Protein AF-A0A6C0ARL4-F1 (afdb_monomer)

Secondary structure (DSSP, 8-state):
-------------------------HHHHHHHHHHTEEEEETTEEEEB--PBPTTSPBP-SBPPTT-SS-HHHHHHHTT-

Organism: NCBI:txid1070528

Structure (mmCIF, N/CA/C/O backbone):
data_AF-A0A6C0ARL4-F1
#
_entry.id   AF-A0A6C0ARL4-F1
#
loop_
_atom_site.group_PDB
_atom_site.id
_atom_site.type_symbol
_atom_site.label_atom_id
_atom_site.label_alt_id
_atom_sit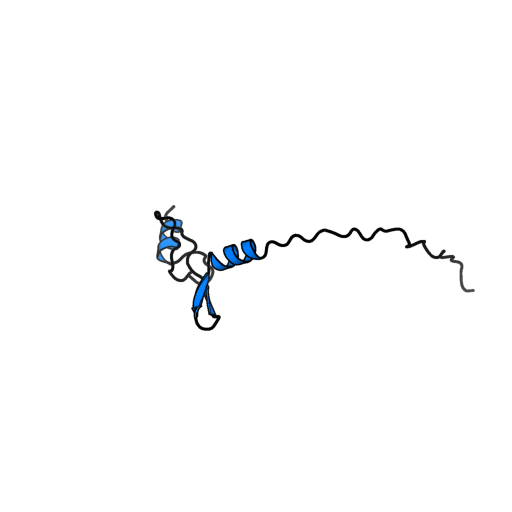e.label_comp_id
_atom_site.label_asym_id
_atom_site.label_entity_id
_atom_si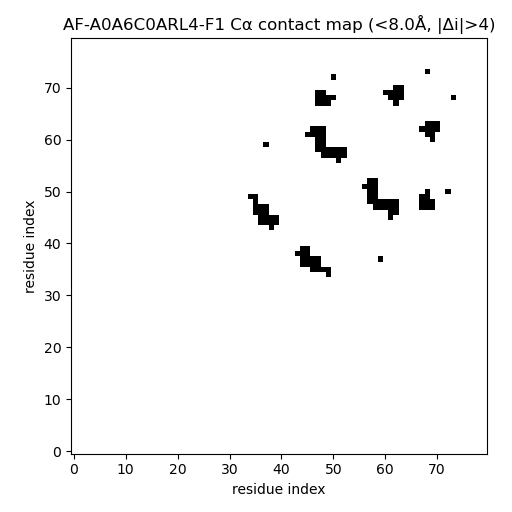te.label_seq_id
_atom_site.pdbx_PDB_ins_code
_atom_site.Cartn_x
_atom_site.Cartn_y
_atom_site.Cartn_z
_atom_site.occupancy
_atom_site.B_iso_or_equiv
_atom_site.auth_seq_id
_atom_site.auth_comp_id
_atom_site.auth_asym_id
_atom_site.auth_atom_id
_atom_site.pdbx_PDB_model_num
ATOM 1 N N . MET A 1 1 ? 42.182 -57.710 -13.208 1.00 57.94 1 MET A N 1
ATOM 2 C CA . MET A 1 1 ? 40.760 -57.388 -13.458 1.00 57.94 1 MET A CA 1
ATOM 3 C C . MET A 1 1 ? 40.488 -55.932 -13.091 1.00 57.94 1 MET A C 1
ATOM 5 O O . MET A 1 1 ? 40.506 -55.605 -11.914 1.00 57.94 1 MET A O 1
ATOM 9 N N . LYS A 1 2 ? 40.261 -55.078 -14.094 1.00 48.84 2 LYS A N 1
ATOM 10 C CA . LYS A 1 2 ? 39.376 -53.901 -14.061 1.00 48.84 2 LYS A CA 1
ATOM 11 C C . LYS A 1 2 ? 38.687 -53.867 -15.429 1.00 48.84 2 LYS A C 1
ATOM 13 O O . LYS A 1 2 ? 39.292 -54.230 -16.434 1.00 48.84 2 LYS A O 1
ATOM 18 N N . THR A 1 3 ? 37.390 -53.619 -15.401 1.00 57.81 3 THR A N 1
ATOM 19 C CA . THR A 1 3 ? 36.377 -54.013 -16.382 1.00 57.81 3 THR A CA 1
ATOM 20 C C . THR A 1 3 ? 36.184 -52.995 -17.504 1.00 57.81 3 THR A C 1
ATOM 22 O O . THR A 1 3 ? 36.531 -51.826 -17.364 1.00 57.81 3 THR A O 1
ATOM 25 N N . ARG A 1 4 ? 35.578 -53.466 -18.603 1.00 59.72 4 ARG A N 1
ATOM 26 C CA . ARG A 1 4 ? 34.931 -52.670 -19.660 1.00 59.72 4 ARG A CA 1
ATOM 27 C C . ARG A 1 4 ? 34.189 -51.452 -19.088 1.00 59.72 4 ARG A C 1
ATOM 29 O O . ARG A 1 4 ? 33.363 -51.638 -18.203 1.00 59.72 4 ARG A O 1
ATOM 36 N N . SER A 1 5 ? 34.368 -50.277 -19.688 1.00 58.28 5 SER A N 1
ATOM 37 C CA . SER A 1 5 ? 33.266 -49.567 -20.356 1.00 58.28 5 SER A CA 1
ATOM 38 C C . SER A 1 5 ? 33.812 -48.382 -21.148 1.00 58.28 5 SER A C 1
ATOM 40 O O . SER A 1 5 ? 34.538 -47.547 -20.618 1.00 58.28 5 SER A O 1
ATOM 42 N N . GLN A 1 6 ? 33.449 -48.318 -22.426 1.00 64.31 6 GLN A N 1
ATOM 43 C CA . GLN A 1 6 ? 33.498 -47.087 -23.202 1.00 64.31 6 GLN A CA 1
ATOM 44 C C . GLN A 1 6 ? 32.549 -46.070 -22.558 1.00 64.31 6 GLN A C 1
ATOM 46 O O . GLN A 1 6 ? 31.434 -46.425 -22.179 1.00 64.31 6 GLN A O 1
ATOM 51 N N . THR A 1 7 ? 32.948 -44.807 -22.531 1.00 61.81 7 THR A N 1
ATOM 52 C CA . THR A 1 7 ? 32.011 -43.701 -22.729 1.00 61.81 7 THR A CA 1
ATOM 53 C C . THR A 1 7 ? 32.616 -42.834 -23.812 1.00 61.81 7 THR A C 1
ATOM 55 O O . THR A 1 7 ? 33.669 -42.229 -23.615 1.00 61.81 7 THR A O 1
ATOM 58 N N . GLN A 1 8 ? 31.984 -42.852 -24.984 1.00 63.81 8 GLN A N 1
ATOM 59 C CA . GLN A 1 8 ? 32.226 -41.857 -26.020 1.00 63.81 8 GLN A CA 1
ATOM 60 C C . GLN A 1 8 ? 32.081 -40.463 -25.385 1.00 63.81 8 GLN A C 1
ATOM 62 O O . GLN A 1 8 ? 31.211 -40.305 -24.520 1.00 63.81 8 GLN A O 1
ATOM 67 N N . PRO A 1 9 ? 32.892 -39.458 -25.760 1.00 53.03 9 PRO A N 1
ATOM 68 C CA . PRO A 1 9 ? 32.557 -38.084 -25.430 1.00 53.03 9 PRO A CA 1
ATOM 69 C C . PRO A 1 9 ? 31.221 -37.800 -26.116 1.00 53.03 9 PRO A C 1
ATOM 71 O O . PRO A 1 9 ? 31.155 -37.689 -27.337 1.00 53.03 9 PRO A O 1
ATOM 74 N N . LEU A 1 10 ? 30.144 -37.810 -25.329 1.00 57.84 10 LEU A N 1
ATOM 75 C CA . LEU A 1 10 ? 28.818 -37.444 -25.791 1.00 57.84 10 LEU A CA 1
ATOM 76 C C . LEU A 1 10 ? 28.966 -36.059 -26.421 1.00 57.84 10 LEU A C 1
ATOM 78 O O . LEU A 1 10 ? 29.411 -35.131 -25.742 1.00 57.84 10 LEU A O 1
ATOM 82 N N . GLU A 1 11 ? 28.647 -35.944 -27.706 1.00 57.03 11 GLU A N 1
ATOM 83 C CA . GLU A 1 11 ? 28.490 -34.674 -28.400 1.00 57.03 11 GLU A CA 1
ATOM 84 C C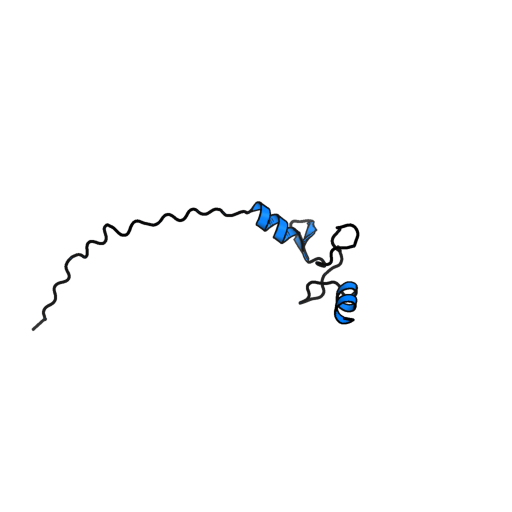 . GLU A 1 11 ? 27.447 -33.834 -27.654 1.00 57.03 11 GLU A C 1
ATOM 86 O O . GLU A 1 11 ? 26.252 -33.866 -27.931 1.00 57.03 11 GLU A O 1
ATOM 91 N N . LEU A 1 12 ? 27.896 -33.080 -26.655 1.00 57.19 12 LEU A N 1
ATOM 92 C CA . LEU A 1 12 ? 27.087 -32.128 -25.905 1.00 57.19 12 LEU A CA 1
ATOM 93 C C . LEU A 1 12 ? 27.151 -30.753 -26.587 1.00 57.19 12 LEU A C 1
ATOM 95 O O . LEU A 1 12 ? 27.244 -29.717 -25.938 1.00 57.19 12 LEU A O 1
ATOM 99 N N . THR A 1 13 ? 27.156 -30.749 -27.920 1.00 55.78 13 THR A N 1
ATOM 100 C CA . THR A 1 13 ? 27.410 -29.577 -28.772 1.00 55.78 13 THR A CA 1
ATOM 101 C C . THR A 1 13 ? 26.239 -29.265 -29.702 1.00 55.78 13 THR A C 1
ATOM 103 O O . THR A 1 13 ? 26.443 -28.764 -30.801 1.00 55.78 13 THR A O 1
ATOM 106 N N . ALA A 1 14 ? 24.997 -29.522 -29.274 1.00 58.41 14 ALA A N 1
ATOM 107 C CA . ALA A 1 14 ? 23.816 -29.023 -29.991 1.00 58.41 14 ALA A CA 1
ATOM 108 C C . ALA A 1 14 ? 22.531 -28.877 -29.151 1.00 58.41 14 ALA A C 1
ATOM 110 O O . ALA A 1 14 ? 21.449 -28.743 -29.717 1.00 58.41 14 ALA A O 1
ATOM 111 N N . LEU A 1 15 ? 22.597 -28.848 -27.814 1.00 59.81 15 LEU A N 1
ATOM 112 C CA . LEU A 1 15 ? 21.477 -28.306 -27.036 1.00 59.81 15 LEU A CA 1
ATOM 113 C C . LEU A 1 15 ? 21.597 -26.785 -27.083 1.00 59.81 15 LEU A C 1
ATOM 115 O O . LEU A 1 15 ? 22.236 -26.165 -26.237 1.00 59.81 15 LEU A O 1
ATOM 119 N N . SER A 1 16 ? 21.035 -26.207 -28.145 1.00 65.12 16 SER A N 1
ATOM 120 C CA . SER A 1 16 ? 20.804 -24.775 -28.283 1.00 65.12 16 SER A CA 1
ATOM 121 C C . SER A 1 16 ? 20.333 -24.214 -26.943 1.00 65.12 16 SER A C 1
ATOM 123 O O . SER A 1 16 ? 19.271 -24.604 -26.453 1.00 65.12 16 SER A O 1
ATOM 125 N N . PHE A 1 17 ? 21.119 -23.322 -26.338 1.00 66.19 17 PHE A N 1
ATOM 126 C CA . PHE A 1 17 ? 20.657 -22.525 -25.210 1.00 66.19 17 PHE A CA 1
ATOM 127 C C . PHE A 1 17 ? 19.436 -21.744 -25.699 1.00 66.19 17 PHE A C 1
ATOM 129 O O . PHE A 1 17 ? 19.570 -20.769 -26.439 1.00 66.19 17 PHE A O 1
ATOM 136 N N . VAL A 1 18 ? 18.238 -22.216 -25.351 1.00 73.81 18 VAL A N 1
ATOM 137 C CA . VAL A 1 18 ? 16.995 -21.505 -25.637 1.00 73.81 18 VAL A CA 1
ATOM 138 C C . VAL A 1 18 ? 17.052 -20.232 -24.807 1.00 73.81 18 VAL A C 1
ATOM 140 O O . VAL A 1 18 ? 16.874 -20.252 -23.589 1.00 73.81 18 VAL A O 1
ATOM 143 N N . LYS A 1 19 ? 17.408 -19.122 -25.453 1.00 74.62 19 LYS A N 1
ATOM 144 C CA . LYS A 1 19 ? 17.423 -17.808 -24.825 1.00 74.62 19 LYS A CA 1
ATOM 145 C C . LYS A 1 19 ? 15.970 -17.379 -24.670 1.00 74.62 19 LYS A C 1
ATOM 147 O O . LYS A 1 19 ? 15.359 -16.926 -25.631 1.00 74.62 19 LYS A O 1
ATOM 152 N N . TYR A 1 20 ? 15.412 -17.579 -23.481 1.00 79.50 20 TYR A N 1
ATOM 153 C CA . TYR A 1 20 ? 14.101 -17.038 -23.151 1.00 79.50 20 TYR A CA 1
ATOM 154 C C . TYR A 1 20 ? 14.195 -15.514 -23.127 1.00 79.50 20 TYR A C 1
ATOM 156 O O . TYR A 1 20 ? 15.089 -14.944 -22.496 1.00 79.50 20 TYR A O 1
ATOM 164 N N . GLU A 1 21 ? 13.293 -14.864 -23.850 1.00 82.25 21 GLU A N 1
ATOM 165 C CA . GLU A 1 21 ? 13.097 -13.428 -23.736 1.00 82.25 21 GLU A CA 1
ATOM 166 C C . GLU A 1 21 ? 12.485 -13.138 -22.363 1.00 82.25 21 GLU A C 1
ATOM 168 O O . GLU A 1 21 ? 11.497 -13.754 -21.964 1.00 82.25 21 GLU A O 1
ATOM 173 N N . VAL A 1 22 ? 13.136 -12.259 -21.603 1.00 80.69 22 VAL A N 1
ATOM 174 C CA . VAL A 1 22 ? 12.711 -11.886 -20.254 1.00 80.69 22 VAL A CA 1
ATOM 175 C C . VAL A 1 22 ? 12.066 -10.510 -20.342 1.00 80.69 22 VAL A C 1
ATOM 177 O O . VAL A 1 22 ? 12.756 -9.496 -20.270 1.00 80.69 22 VAL A O 1
ATOM 180 N N . ASP A 1 23 ? 10.747 -10.497 -20.520 1.00 87.31 23 ASP A N 1
ATOM 181 C CA . ASP A 1 23 ? 9.923 -9.288 -20.475 1.00 87.31 23 ASP A CA 1
ATOM 182 C C . ASP A 1 23 ? 9.334 -9.133 -19.063 1.00 87.31 23 ASP A C 1
ATOM 184 O O . ASP A 1 23 ? 8.364 -9.799 -18.693 1.00 87.31 23 ASP A O 1
ATOM 188 N N . ILE A 1 24 ? 9.997 -8.332 -18.220 1.00 88.62 24 ILE A N 1
ATOM 189 C CA . ILE A 1 24 ? 9.554 -8.058 -16.845 1.00 88.62 24 ILE A CA 1
ATOM 190 C C . ILE A 1 24 ? 8.995 -6.638 -16.780 1.00 88.62 24 ILE A C 1
ATOM 192 O O . ILE A 1 24 ? 9.744 -5.661 -16.810 1.00 88.62 24 ILE A O 1
ATOM 196 N N . ASP A 1 25 ? 7.680 -6.534 -16.589 1.00 92.12 25 ASP A N 1
ATOM 197 C CA . ASP A 1 25 ? 6.998 -5.267 -16.325 1.00 92.12 25 ASP A CA 1
ATOM 198 C C . ASP A 1 25 ? 7.203 -4.816 -14.866 1.00 92.12 25 ASP A C 1
ATOM 200 O O . ASP A 1 25 ? 6.421 -5.120 -13.955 1.00 92.12 25 ASP A O 1
ATOM 204 N N . PHE A 1 26 ? 8.285 -4.072 -14.631 1.00 91.88 26 PHE A N 1
ATOM 205 C CA . PHE A 1 26 ? 8.570 -3.474 -13.326 1.00 91.88 26 PHE A CA 1
ATOM 206 C C . PHE A 1 26 ? 7.586 -2.357 -12.957 1.00 91.88 26 PHE A C 1
ATOM 208 O O . PHE A 1 26 ? 7.297 -2.173 -11.773 1.00 91.88 26 PHE A O 1
ATOM 215 N N . ASP A 1 27 ? 7.047 -1.633 -13.937 1.00 93.12 27 ASP A N 1
ATOM 216 C CA . ASP A 1 27 ? 6.142 -0.508 -13.695 1.00 93.12 27 ASP A CA 1
ATOM 217 C C . ASP A 1 27 ? 4.773 -0.994 -13.217 1.00 93.12 27 ASP A C 1
ATOM 219 O O . ASP A 1 27 ? 4.204 -0.453 -12.261 1.00 93.12 27 ASP A O 1
ATOM 223 N N . GLY A 1 28 ? 4.248 -2.047 -13.844 1.00 91.38 28 GLY A N 1
ATOM 224 C CA . GLY A 1 28 ? 3.041 -2.738 -13.410 1.00 91.38 28 GLY A CA 1
ATOM 225 C C . GLY A 1 28 ? 3.216 -3.355 -12.028 1.00 91.38 28 GLY A C 1
ATOM 226 O O . GLY A 1 28 ? 2.371 -3.150 -11.149 1.00 91.38 28 GLY A O 1
ATOM 227 N N . ALA A 1 29 ? 4.348 -4.024 -11.790 1.00 91.94 29 ALA A N 1
ATOM 228 C CA . ALA A 1 29 ? 4.674 -4.578 -10.480 1.00 91.94 29 ALA A CA 1
ATOM 229 C C . ALA A 1 29 ? 4.742 -3.488 -9.397 1.00 91.94 29 ALA A C 1
ATOM 231 O O . ALA A 1 29 ? 4.186 -3.659 -8.307 1.00 91.94 29 ALA A O 1
ATOM 232 N N . LEU A 1 30 ? 5.355 -2.339 -9.698 1.00 90.00 30 LEU A N 1
ATOM 233 C CA . LEU A 1 30 ? 5.444 -1.209 -8.778 1.00 90.00 30 LEU A CA 1
ATOM 234 C C . LEU A 1 30 ? 4.062 -0.625 -8.471 1.00 90.00 30 LEU A C 1
ATOM 236 O O . LEU A 1 30 ? 3.737 -0.412 -7.303 1.00 90.00 30 LEU A O 1
ATOM 240 N N . LYS A 1 31 ? 3.222 -0.409 -9.489 1.00 89.06 31 LYS A N 1
ATOM 241 C CA . LYS A 1 31 ? 1.843 0.077 -9.308 1.00 89.06 31 LYS A CA 1
ATOM 242 C C . LYS A 1 31 ? 1.017 -0.885 -8.460 1.00 89.06 31 LYS A C 1
ATOM 244 O O . LYS A 1 31 ? 0.332 -0.448 -7.536 1.00 89.06 31 LYS A O 1
ATOM 249 N N . ALA A 1 32 ? 1.117 -2.187 -8.723 1.00 87.56 32 ALA A N 1
ATOM 250 C CA . ALA A 1 32 ? 0.432 -3.214 -7.944 1.00 87.56 32 ALA A CA 1
ATOM 251 C C . ALA A 1 32 ? 0.915 -3.241 -6.484 1.00 87.56 32 ALA A C 1
ATOM 253 O O . ALA A 1 32 ? 0.106 -3.324 -5.561 1.00 87.56 32 ALA A O 1
ATOM 254 N N . TRP A 1 33 ? 2.223 -3.093 -6.259 1.00 88.62 33 TRP A N 1
ATOM 255 C CA . TRP A 1 33 ? 2.816 -3.020 -4.923 1.00 88.62 33 TRP A CA 1
ATOM 256 C C . TRP A 1 33 ? 2.416 -1.751 -4.158 1.00 88.62 33 TRP A C 1
ATOM 258 O O . TRP A 1 33 ? 2.210 -1.793 -2.944 1.00 88.62 33 TRP A O 1
ATOM 268 N N . GLN A 1 34 ? 2.274 -0.621 -4.853 1.00 87.44 34 GLN A N 1
ATOM 269 C CA . GLN A 1 34 ? 1.796 0.635 -4.273 1.00 87.44 34 GLN A CA 1
ATOM 270 C C . GLN A 1 34 ? 0.278 0.641 -4.044 1.00 87.44 34 GLN A C 1
ATOM 272 O O . GLN A 1 34 ? -0.199 1.383 -3.190 1.00 87.44 34 GLN A O 1
ATOM 277 N N . ALA A 1 35 ? -0.498 -0.197 -4.737 1.00 85.44 35 ALA A N 1
ATOM 278 C CA . ALA A 1 35 ? -1.959 -0.184 -4.647 1.00 85.44 35 ALA A CA 1
ATOM 279 C C . ALA A 1 35 ? -2.494 -0.433 -3.222 1.00 85.44 35 ALA A C 1
ATOM 281 O O . ALA A 1 35 ? -3.518 0.139 -2.840 1.00 85.44 35 ALA A O 1
ATOM 282 N N . ASN A 1 36 ? -1.796 -1.250 -2.423 1.00 85.56 36 ASN A N 1
ATOM 283 C CA . ASN A 1 36 ? -2.143 -1.557 -1.031 1.00 85.56 36 ASN A CA 1
ATOM 284 C C . ASN A 1 36 ? -1.150 -0.976 -0.008 1.00 85.56 36 ASN A C 1
ATOM 286 O O . ASN A 1 36 ? -1.194 -1.342 1.171 1.00 85.56 36 ASN A O 1
ATOM 290 N N . LYS A 1 37 ? -0.265 -0.063 -0.431 1.00 88.75 37 LYS A N 1
ATOM 291 C CA . LYS A 1 37 ? 0.731 0.578 0.433 1.00 88.75 37 LYS A CA 1
ATOM 292 C C . LYS A 1 37 ? 0.673 2.088 0.323 1.00 88.75 37 LYS A C 1
ATOM 294 O O . LYS A 1 37 ? 0.486 2.663 -0.738 1.00 88.75 37 LYS A O 1
ATOM 299 N N . LYS A 1 38 ? 0.906 2.757 1.445 1.00 89.75 38 LYS A N 1
ATOM 300 C CA . LYS A 1 38 ? 1.067 4.208 1.488 1.00 89.75 38 LYS A CA 1
ATOM 301 C C . LYS A 1 38 ? 2.430 4.558 2.061 1.00 89.75 38 LYS A C 1
ATOM 303 O O . LYS A 1 38 ? 2.790 4.053 3.124 1.00 89.75 38 LYS A O 1
ATOM 308 N N . SER A 1 39 ? 3.147 5.448 1.378 1.00 90.31 39 SER A N 1
ATOM 309 C CA . SER A 1 39 ? 4.374 6.045 1.907 1.00 90.31 39 SER A CA 1
ATOM 310 C C . SER A 1 39 ? 4.056 6.875 3.153 1.00 90.31 39 SER A C 1
ATOM 312 O O . SER A 1 39 ? 3.100 7.656 3.168 1.00 90.31 39 SER A O 1
ATOM 314 N N . ILE A 1 40 ? 4.838 6.675 4.209 1.00 89.25 40 ILE A N 1
ATOM 315 C CA . ILE A 1 40 ? 4.768 7.446 5.458 1.00 89.25 40 ILE A CA 1
ATOM 316 C C . ILE A 1 40 ? 5.953 8.412 5.611 1.00 89.25 40 ILE A C 1
ATOM 318 O O . ILE A 1 40 ? 6.083 9.044 6.653 1.00 89.25 40 ILE A O 1
ATOM 322 N N . GLY A 1 41 ? 6.773 8.566 4.565 1.00 89.31 41 GLY A N 1
ATOM 323 C CA . GLY A 1 41 ? 8.027 9.324 4.602 1.00 89.31 41 GLY A CA 1
ATOM 324 C C . GLY A 1 41 ? 9.228 8.448 4.977 1.00 89.31 41 GLY A C 1
ATOM 325 O O . GLY A 1 41 ? 9.057 7.301 5.386 1.00 89.31 41 GLY A O 1
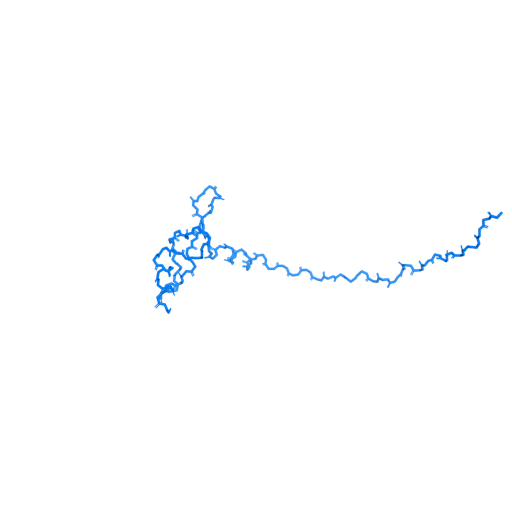ATOM 326 N N . GLN A 1 42 ? 10.447 8.971 4.786 1.00 90.31 42 GLN A N 1
ATOM 327 C CA . GLN A 1 42 ? 11.713 8.287 5.121 1.00 90.31 42 GLN A CA 1
ATOM 328 C C . GLN A 1 42 ? 11.816 6.859 4.549 1.00 90.31 42 GLN A C 1
ATOM 330 O O . GLN A 1 42 ? 12.169 5.915 5.254 1.00 90.31 42 GLN A O 1
ATOM 335 N N . SER A 1 43 ? 11.426 6.680 3.282 1.00 85.19 43 SER A N 1
ATOM 336 C CA . SER A 1 43 ? 11.430 5.375 2.594 1.00 85.19 43 SER A CA 1
ATOM 337 C C . SER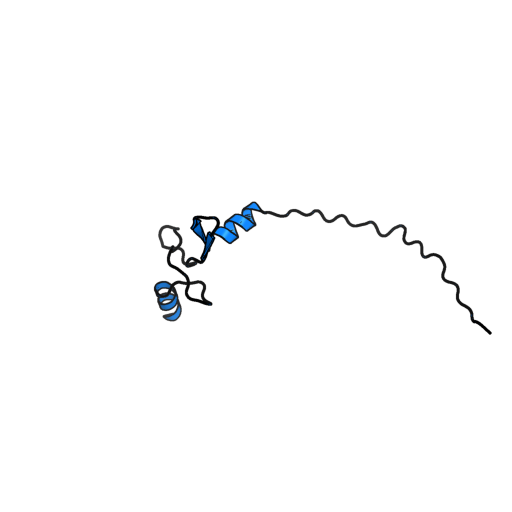 A 1 43 ? 10.599 4.277 3.275 1.00 85.19 43 SER A C 1
ATOM 339 O O . SER A 1 43 ? 10.743 3.098 2.961 1.00 85.19 43 SER A O 1
ATOM 341 N N . SER A 1 44 ? 9.705 4.653 4.188 1.00 91.25 44 SER A N 1
ATOM 342 C CA . SER A 1 44 ? 8.871 3.725 4.939 1.00 91.25 44 SER A CA 1
ATOM 343 C C . SER A 1 44 ? 7.464 3.656 4.350 1.00 91.25 44 SER A C 1
ATOM 345 O O . SER A 1 44 ? 6.905 4.651 3.880 1.00 91.25 44 SER A O 1
ATOM 347 N N . TYR A 1 45 ? 6.869 2.464 4.399 1.00 91.62 45 TYR A N 1
ATOM 348 C CA . TYR A 1 45 ? 5.548 2.183 3.841 1.00 91.62 45 TYR A CA 1
ATOM 349 C C . TYR A 1 45 ? 4.674 1.472 4.867 1.00 91.62 45 TYR A C 1
ATOM 351 O O . TYR A 1 45 ? 5.147 0.644 5.642 1.00 91.62 45 TYR A O 1
ATOM 359 N N . LYS A 1 46 ? 3.373 1.759 4.838 1.00 90.06 46 LYS A N 1
ATOM 360 C CA . LYS A 1 46 ? 2.365 1.030 5.615 1.00 90.06 46 LYS A CA 1
ATOM 361 C C . LYS A 1 46 ? 1.328 0.403 4.701 1.00 90.06 46 LYS A C 1
ATOM 363 O O . LYS A 1 46 ? 0.952 1.006 3.697 1.00 90.06 46 LYS A O 1
ATOM 368 N N . TYR A 1 47 ? 0.826 -0.761 5.091 1.00 90.75 47 TYR A N 1
ATOM 369 C CA . TYR A 1 47 ? -0.318 -1.375 4.429 1.00 90.75 47 TYR A CA 1
ATOM 370 C C . TYR A 1 47 ? -1.596 -0.572 4.683 1.00 90.75 47 TYR A C 1
ATOM 372 O O . TYR A 1 47 ? -1.847 -0.108 5.804 1.00 90.75 47 TYR A O 1
ATOM 380 N N . VAL A 1 48 ? -2.395 -0.420 3.631 1.00 92.00 48 VAL A N 1
ATOM 381 C CA . VAL A 1 48 ? -3.688 0.263 3.647 1.00 92.00 48 VAL A CA 1
ATOM 382 C C . VAL A 1 48 ? -4.785 -0.642 3.106 1.00 92.00 48 VAL A C 1
ATOM 384 O O . VAL A 1 48 ? -4.537 -1.570 2.340 1.00 92.00 48 VAL A O 1
ATO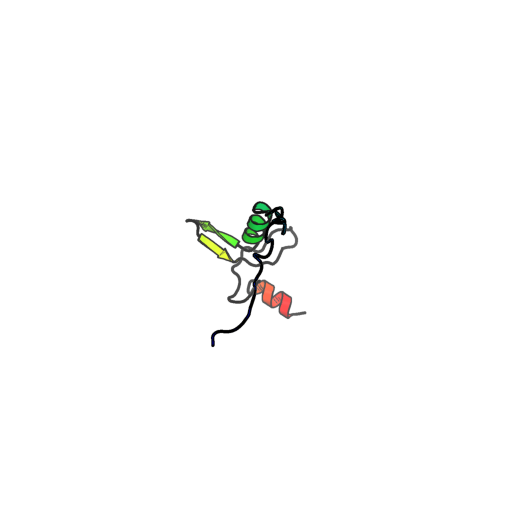M 387 N N . CYS A 1 49 ? -6.004 -0.361 3.545 1.00 92.06 49 CYS A N 1
ATOM 388 C CA . CYS A 1 49 ? -7.193 -1.130 3.228 1.00 92.06 49 CYS A CA 1
ATOM 389 C C . CYS A 1 49 ? -7.442 -1.213 1.717 1.00 92.06 49 CYS A C 1
ATOM 391 O O . CYS A 1 49 ? -7.514 -0.200 1.026 1.00 92.06 49 CYS A O 1
ATOM 393 N N . GLN A 1 50 ? -7.674 -2.429 1.220 1.00 89.56 50 GLN A N 1
ATOM 394 C CA . GLN A 1 50 ? -7.882 -2.693 -0.206 1.00 89.56 50 GLN A CA 1
ATOM 395 C C . GLN A 1 50 ? -9.283 -2.292 -0.709 1.00 89.56 50 GLN A C 1
ATOM 397 O O . GLN A 1 50 ? -9.605 -2.440 -1.886 1.00 89.56 50 GLN A O 1
ATOM 402 N N . LYS A 1 51 ? -10.162 -1.788 0.167 1.00 89.81 51 LYS A N 1
ATOM 403 C CA . LYS A 1 51 ? -11.508 -1.378 -0.242 1.00 89.81 51 LYS A CA 1
ATOM 404 C C . LYS A 1 51 ? -11.447 -0.114 -1.102 1.00 89.81 51 LYS A C 1
ATOM 406 O O . LYS A 1 51 ? -11.074 0.955 -0.617 1.00 89.81 51 LYS A O 1
ATOM 411 N N . VAL A 1 52 ? -11.915 -0.242 -2.340 1.00 88.12 52 VAL A N 1
ATOM 412 C CA . VAL A 1 52 ? -12.213 0.881 -3.236 1.00 88.12 52 VAL A CA 1
ATOM 413 C C . VAL A 1 52 ? -13.579 1.457 -2.859 1.00 88.12 52 VAL A C 1
ATOM 415 O O . VAL A 1 52 ? -14.566 0.722 -2.741 1.00 88.12 52 VAL A O 1
ATOM 418 N N . GLY A 1 53 ? -13.623 2.761 -2.599 1.00 82.56 53 GLY A N 1
ATOM 419 C CA . GLY A 1 53 ? -14.857 3.495 -2.344 1.00 82.56 53 GLY A CA 1
ATOM 420 C C . GLY A 1 53 ? -15.621 3.808 -3.632 1.00 82.56 53 GLY A C 1
ATOM 421 O O . GLY A 1 53 ? -15.101 3.681 -4.736 1.00 82.56 53 GLY A O 1
ATOM 422 N N . ASN A 1 54 ? -16.850 4.304 -3.494 1.00 81.81 54 ASN A N 1
ATOM 423 C CA . ASN A 1 54 ? -17.739 4.589 -4.632 1.00 81.81 54 ASN A CA 1
ATOM 424 C C . ASN A 1 54 ? -17.200 5.666 -5.595 1.00 81.81 54 ASN A C 1
ATOM 426 O O . ASN A 1 54 ? -17.677 5.783 -6.715 1.00 81.81 54 ASN A O 1
ATOM 430 N N . ARG A 1 55 ? -16.216 6.462 -5.157 1.00 80.25 55 ARG A N 1
ATOM 431 C CA . ARG A 1 55 ? -15.555 7.506 -5.960 1.00 80.25 55 ARG A CA 1
ATOM 432 C C . ARG A 1 55 ? -14.271 7.014 -6.645 1.00 80.25 55 ARG A C 1
ATOM 434 O O . ARG A 1 55 ? -13.488 7.830 -7.110 1.00 80.25 55 ARG A O 1
ATOM 441 N N . GLY A 1 56 ? -14.015 5.703 -6.635 1.00 81.88 56 GLY A N 1
ATOM 442 C CA . GLY A 1 56 ? -12.802 5.102 -7.198 1.00 81.88 56 GLY A CA 1
ATOM 443 C C . GLY A 1 56 ? -11.542 5.291 -6.347 1.00 81.88 56 GLY A C 1
ATOM 444 O O . GLY A 1 56 ? -10.460 4.889 -6.759 1.00 81.88 56 GLY A O 1
ATOM 445 N N . THR A 1 57 ? -11.654 5.887 -5.157 1.00 82.44 57 THR A N 1
ATOM 446 C CA . THR A 1 57 ? -10.518 6.107 -4.256 1.00 82.44 57 THR A CA 1
ATOM 447 C C . THR A 1 57 ? -10.369 4.972 -3.247 1.00 82.44 57 THR A C 1
ATOM 449 O O . THR A 1 57 ? -11.351 4.484 -2.680 1.00 82.44 57 THR A O 1
ATOM 452 N N . ASN A 1 58 ? -9.125 4.563 -2.994 1.00 86.94 58 ASN A N 1
ATOM 453 C CA . ASN A 1 58 ? -8.815 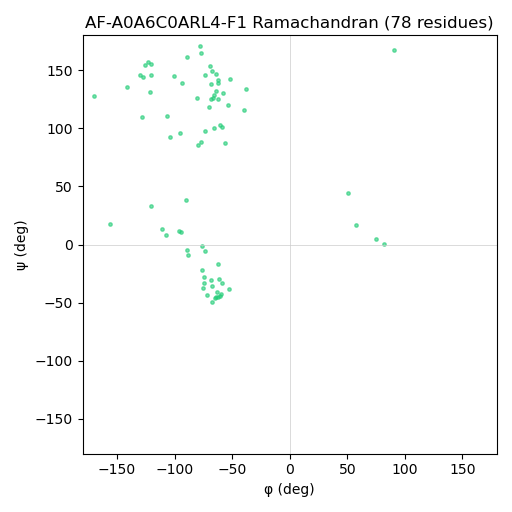3.528 -2.011 1.00 86.94 58 ASN A CA 1
ATOM 454 C C . ASN A 1 58 ? -8.980 4.053 -0.584 1.00 86.94 58 ASN A C 1
ATOM 456 O O . ASN A 1 58 ? -8.681 5.209 -0.270 1.00 86.94 58 ASN A O 1
ATOM 460 N N . CYS A 1 59 ? -9.414 3.172 0.308 1.00 89.25 59 CYS A N 1
ATOM 461 C CA . CYS A 1 59 ? -9.431 3.452 1.730 1.00 89.25 59 CYS A CA 1
ATOM 462 C C . CYS A 1 59 ? -7.996 3.578 2.277 1.00 89.25 59 CYS A C 1
ATOM 464 O O . CYS A 1 59 ? -7.174 2.680 2.143 1.00 89.25 59 CYS A O 1
ATOM 466 N N . ILE A 1 60 ? -7.701 4.690 2.952 1.00 87.25 60 ILE A N 1
ATOM 467 C CA . ILE A 1 60 ? -6.353 4.999 3.469 1.00 87.25 60 ILE A CA 1
ATOM 468 C C . ILE A 1 60 ? -6.140 4.433 4.891 1.00 87.25 60 ILE A C 1
ATOM 470 O O . ILE A 1 60 ? -5.053 4.526 5.468 1.00 87.25 60 ILE A O 1
ATOM 474 N N . SER A 1 61 ? -7.183 3.851 5.488 1.00 90.25 61 SER A N 1
ATOM 475 C CA . SER A 1 61 ? -7.120 3.262 6.824 1.00 90.25 61 SER A CA 1
ATOM 476 C C . SER A 1 61 ? -6.163 2.072 6.863 1.00 90.25 61 SER A C 1
ATOM 478 O O . SER A 1 61 ? -6.057 1.311 5.902 1.00 90.25 61 SER A O 1
ATOM 480 N N . LYS A 1 62 ? -5.496 1.892 8.007 1.00 90.62 62 LYS A N 1
ATOM 481 C CA . LYS A 1 62 ? -4.605 0.754 8.253 1.00 90.62 62 LYS A CA 1
ATOM 482 C C . LYS A 1 62 ? -5.394 -0.562 8.189 1.00 90.62 62 LYS A C 1
ATOM 484 O O . LYS A 1 62 ? -6.506 -0.638 8.721 1.00 90.62 62 LYS A O 1
ATOM 489 N N . CYS A 1 63 ? -4.806 -1.580 7.569 1.00 90.62 63 CYS A N 1
ATOM 490 C CA . CYS A 1 63 ? -5.316 -2.948 7.650 1.00 90.62 63 CYS A CA 1
ATOM 491 C C . CYS A 1 63 ? -5.171 -3.518 9.063 1.00 90.62 63 CYS A C 1
ATOM 493 O O . CYS A 1 63 ? -4.240 -3.170 9.797 1.00 90.62 63 CYS A O 1
ATOM 495 N N . LEU A 1 64 ? -6.088 -4.410 9.433 1.00 88.75 64 LEU A N 1
ATOM 496 C CA . LEU A 1 64 ? -5.895 -5.265 10.600 1.00 88.75 64 LEU A CA 1
ATOM 497 C C . LEU A 1 64 ? -4.776 -6.283 10.319 1.00 88.75 64 LEU A C 1
ATOM 499 O O . LEU A 1 64 ? -4.484 -6.602 9.167 1.00 88.75 64 LEU A O 1
ATOM 503 N N . SER A 1 65 ? -4.110 -6.757 11.370 1.00 85.94 65 SER A N 1
ATOM 504 C CA . SER A 1 65 ? -3.047 -7.756 11.232 1.00 85.94 65 SER A CA 1
ATOM 505 C C . SER A 1 65 ? -3.614 -9.049 10.644 1.00 85.94 65 SER A C 1
ATOM 507 O O . SER A 1 65 ? -4.569 -9.588 11.192 1.00 85.94 65 SER A O 1
ATOM 509 N N . GLY A 1 66 ? -3.025 -9.532 9.547 1.00 85.81 66 GLY A N 1
ATOM 510 C CA . GLY A 1 66 ? -3.490 -10.733 8.839 1.00 85.81 66 GLY A CA 1
ATOM 511 C C . GLY A 1 66 ? -4.654 -10.502 7.871 1.00 85.81 66 GLY A C 1
ATOM 512 O O . GLY A 1 66 ? -5.073 -11.441 7.211 1.00 85.81 66 GLY A O 1
ATOM 513 N N . GLU A 1 67 ? -5.143 -9.267 7.745 1.00 88.75 67 GLU A N 1
ATOM 514 C CA . GLU A 1 67 ? -6.320 -8.943 6.939 1.00 88.75 67 GLU A CA 1
ATOM 515 C C . GLU A 1 67 ? -6.006 -7.943 5.824 1.00 88.75 67 GLU A C 1
ATOM 517 O O . GLU A 1 67 ? -5.115 -7.098 5.931 1.00 88.75 67 GLU A O 1
ATOM 522 N N . HIS A 1 68 ? -6.813 -7.975 4.764 1.00 88.25 68 HIS A N 1
ATOM 523 C CA . HIS A 1 68 ? -6.714 -7.036 3.636 1.00 88.25 68 HIS A CA 1
ATOM 524 C C . HIS A 1 68 ? -7.533 -5.751 3.838 1.00 88.25 68 HIS A C 1
ATOM 526 O O . HIS A 1 68 ? -7.426 -4.791 3.065 1.00 88.25 68 HIS A O 1
ATOM 532 N N . TYR A 1 69 ? -8.359 -5.719 4.884 1.00 90.75 69 TYR A N 1
ATOM 533 C CA . TYR A 1 69 ? -9.325 -4.658 5.131 1.00 90.75 69 TYR A CA 1
ATOM 534 C C . TYR A 1 69 ? -9.121 -4.004 6.502 1.00 90.75 69 TYR A C 1
ATOM 536 O O . TYR A 1 69 ? -8.541 -4.567 7.432 1.00 90.75 69 TYR A O 1
ATOM 544 N N . CYS A 1 70 ? -9.606 -2.770 6.635 1.00 92.38 70 CYS A N 1
ATOM 545 C CA . CYS A 1 70 ? -9.706 -2.102 7.930 1.00 92.38 70 CYS A CA 1
ATOM 546 C C . CYS A 1 70 ? -10.903 -2.644 8.725 1.00 92.38 70 CYS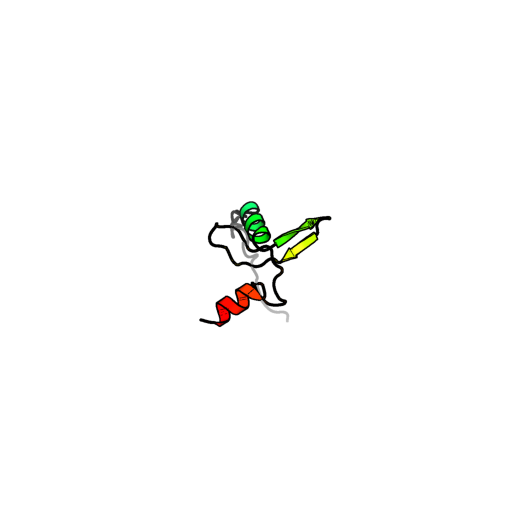 A C 1
ATOM 548 O O . CYS A 1 70 ? -11.812 -3.245 8.154 1.00 92.38 70 CYS A O 1
ATOM 550 N N . ALA A 1 71 ? -10.954 -2.363 10.030 1.00 90.69 71 ALA A N 1
ATOM 551 C CA . ALA A 1 71 ? -12.016 -2.849 10.916 1.00 90.69 71 ALA A CA 1
ATOM 552 C C . ALA A 1 71 ? -13.439 -2.544 10.411 1.00 90.69 71 ALA A C 1
ATOM 554 O O . ALA A 1 71 ? -14.332 -3.381 10.528 1.00 90.69 71 ALA A O 1
ATOM 555 N N . THR A 1 72 ? -13.655 -1.368 9.819 1.00 89.94 72 THR A N 1
ATOM 556 C CA . THR A 1 72 ? -14.957 -0.977 9.264 1.00 89.94 72 THR A CA 1
ATOM 557 C C . THR A 1 72 ? -15.326 -1.824 8.050 1.00 89.94 72 THR A C 1
ATOM 559 O O . THR A 1 72 ? -16.422 -2.374 7.992 1.00 89.94 72 THR A O 1
ATOM 562 N N . HIS A 1 73 ? -14.408 -1.967 7.092 1.00 90.44 73 HIS A N 1
ATOM 563 C CA . HIS A 1 73 ? -14.676 -2.702 5.857 1.00 90.44 73 HIS A CA 1
ATOM 564 C C . HIS A 1 73 ? -14.699 -4.220 6.063 1.00 90.44 73 HIS A C 1
ATOM 566 O O . HIS A 1 73 ? -15.464 -4.896 5.382 1.00 90.44 73 HIS A O 1
ATOM 572 N N . LEU A 1 74 ? -13.965 -4.746 7.046 1.00 91.06 74 LEU A N 1
ATOM 573 C CA . LEU A 1 74 ? -14.053 -6.151 7.443 1.00 91.06 74 LEU A CA 1
ATOM 574 C C . LEU A 1 74 ? -15.444 -6.479 8.012 1.00 91.06 74 LEU A C 1
ATOM 576 O O . LEU A 1 74 ? -16.079 -7.430 7.571 1.00 91.06 74 LEU A O 1
ATOM 580 N N . LYS A 1 75 ? -15.977 -5.622 8.898 1.00 89.00 75 LYS A N 1
ATOM 581 C CA . LYS A 1 75 ? -17.348 -5.749 9.434 1.00 89.00 75 LYS A CA 1
ATOM 582 C C . LYS A 1 75 ? -18.436 -5.653 8.361 1.00 89.00 75 LYS A C 1
ATOM 584 O O . LYS A 1 75 ? -19.520 -6.197 8.540 1.00 89.00 75 LYS A O 1
ATOM 589 N N . MET A 1 76 ? -18.190 -4.915 7.279 1.00 86.19 76 MET A N 1
ATOM 590 C CA . MET A 1 76 ? -19.124 -4.836 6.150 1.00 86.19 76 MET A CA 1
ATOM 591 C C . MET A 1 76 ? -19.101 -6.105 5.295 1.00 86.19 76 MET A C 1
ATOM 593 O O . MET A 1 76 ? -20.132 -6.476 4.746 1.00 86.19 76 MET A O 1
ATOM 597 N N . LEU A 1 77 ? -17.944 -6.764 5.180 1.00 83.44 77 LEU A N 1
ATOM 598 C CA . LEU A 1 77 ? -17.798 -8.023 4.447 1.00 83.44 77 LEU A CA 1
ATOM 599 C C . LEU A 1 77 ? -18.371 -9.212 5.223 1.00 83.44 77 LEU A C 1
ATOM 601 O O . LEU A 1 77 ? -18.999 -10.071 4.620 1.00 83.44 77 LEU A O 1
ATOM 605 N N . SER A 1 78 ? -18.214 -9.230 6.549 1.00 77.06 78 SER A N 1
ATOM 606 C CA . SER A 1 78 ? -18.700 -10.310 7.418 1.00 77.06 78 SER A CA 1
ATOM 607 C C . SER A 1 78 ? -20.220 -10.322 7.631 1.00 77.06 78 SER A C 1
ATOM 609 O O . SER A 1 78 ? -20.727 -11.194 8.325 1.00 77.06 78 SER A O 1
ATOM 611 N N . LYS A 1 79 ? -20.943 -9.318 7.122 1.00 64.62 79 LYS A N 1
ATOM 612 C CA . LYS A 1 79 ? -22.410 -9.205 7.213 1.00 64.62 79 LYS A CA 1
ATOM 613 C C . LYS A 1 79 ? -23.134 -9.729 5.965 1.00 64.62 79 LYS A C 1
ATOM 615 O O . LYS A 1 79 ? -24.314 -9.431 5.796 1.00 64.62 79 LYS A O 1
ATOM 620 N N . LYS A 1 80 ? -22.422 -10.423 5.077 1.00 52.78 80 LYS A N 1
ATOM 621 C CA . LYS A 1 80 ? -23.010 -11.096 3.918 1.00 52.78 80 LYS A CA 1
ATOM 622 C C . LYS A 1 80 ? -23.500 -12.488 4.271 1.00 52.78 80 LYS A C 1
ATOM 624 O O . LYS A 1 80 ? -22.792 -13.162 5.046 1.00 52.78 80 LYS A O 1
#

pLDDT: mean 80.77, std 12.94, range [48.84, 93.12]

Foldseek 3Di:
DDDDDDDDPPCPPPPPPPPDDDDDDPVVVVCVVCLQWDDPDPPDIAGAANDQDPVRDGGRDHPDVPDNHRPVVVVVVVVD

Mean predicted aligned error: 12.79 Å

Sequence (80 aa):
MKTRSQTQPLELTALSFVKYEVDIDFDGALKAWQANKKSIGQSSYKYVCQKVGNRGTNCISKCLSGEHYCATHLKMLSKK

Nearest PDB structures (foldseek):
  6om7-assembly1_q  TM=1.598E-01  e=9.016E+00  Homo sapiens

Solvent-accessible surface area (backbone atoms only — not comparable to full-atom values): 5310 Å² total; per-residue (Å²): 144,85,78,92,74,88,75,75,83,72,83,83,80,75,80,71,80,79,77,75,84,83,86,76,6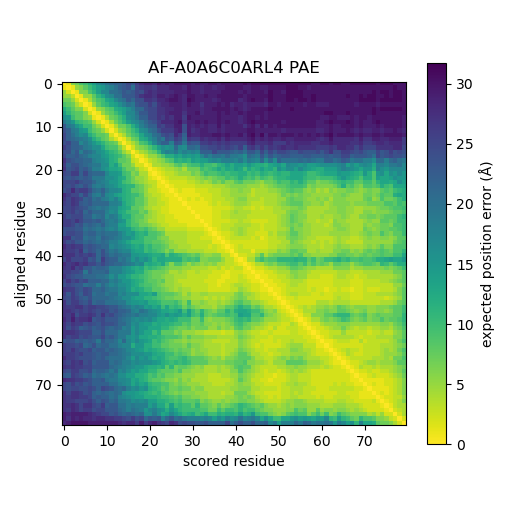5,60,66,60,52,48,51,61,60,44,70,40,38,41,78,75,55,92,95,37,72,43,61,24,12,63,51,66,44,100,84,75,44,67,40,82,49,56,37,43,92,96,47,65,32,19,74,70,58,44,58,61,60,72,72,111

Radius of gyration: 27.06 Å; Cα contacts (8 Å, |Δi|>4): 63; chains: 1; bounding box: 64×67×41 Å